Protein AF-A0A0E0A5Z5-F1 (afdb_monomer_lite)

Radius of gyration: 14.71 Å; chains: 1; bounding box: 34×23×38 Å

InterPro domains:
  IPR023213 Chloramphenicol acetyltransferase-like domain superfamily [G3DSA:3.30.559.10] (1-64)

pLDDT: mean 90.13, std 5.79, range [60.56, 97.62]

Sequence (66 aa):
MSLADADFGWGSPAFMGPAIMYYSGFVYVMNAPGKDGAVALALSLEPESMPEFRKVFAEEVARLGL

Foldseek 3Di:
DDLQQDDPPPGGDQDDDDPDDPDADDKDWAAHRPDPPDIDIDHHHDPVCVVVCVVVVVVVCVVVVD

Organism: NCBI:txid40148

Secondary structure (DSSP, 8-state):
--GGG--SSS-S-S----S---SSSEEEEEEPTT-TT-EEEEEE--TTTHHHHHHHHHHHHHHHT-

Structure (mmCIF, N/CA/C/O backbone):
data_AF-A0A0E0A5Z5-F1
#
_entry.id   AF-A0A0E0A5Z5-F1
#
loop_
_atom_site.group_PDB
_atom_site.id
_atom_site.type_symbol
_atom_site.label_atom_id
_atom_site.label_alt_id
_atom_site.label_comp_id
_atom_site.label_asym_id
_atom_site.label_entity_id
_atom_site.label_seq_id
_atom_site.pdbx_PDB_ins_code
_atom_site.Cartn_x
_atom_site.Cartn_y
_atom_site.Cartn_z
_atom_site.occupancy
_atom_site.B_iso_or_equiv
_atom_site.auth_seq_id
_atom_site.auth_comp_id
_atom_site.auth_asym_id
_atom_site.auth_atom_id
_atom_site.pdbx_PDB_model_num
ATOM 1 N N . MET A 1 1 ? -0.148 5.105 -19.282 1.00 60.56 1 MET A N 1
ATOM 2 C CA . MET A 1 1 ? 0.890 4.149 -18.852 1.00 60.56 1 MET A CA 1
ATOM 3 C C . MET A 1 1 ? 1.020 4.311 -17.352 1.00 60.56 1 MET A C 1
ATOM 5 O O . MET A 1 1 ? 1.276 5.431 -16.920 1.00 60.56 1 MET A O 1
ATOM 9 N N . SER A 1 2 ? 0.676 3.287 -16.570 1.00 79.25 2 SER A N 1
ATOM 10 C CA . SER A 1 2 ? 0.774 3.366 -15.111 1.00 79.25 2 SER A CA 1
ATOM 11 C C . SER A 1 2 ? 2.241 3.292 -14.696 1.00 79.25 2 SER A C 1
ATOM 13 O O . SER A 1 2 ? 3.048 2.663 -15.375 1.00 79.25 2 SER A O 1
ATOM 15 N N . LEU A 1 3 ? 2.588 3.876 -13.549 1.00 83.44 3 LEU A N 1
ATOM 16 C CA . LEU A 1 3 ? 3.889 3.630 -12.917 1.00 83.44 3 LEU A CA 1
ATOM 17 C C . LEU A 1 3 ? 4.089 2.141 -12.574 1.00 83.44 3 LEU A C 1
ATOM 19 O O . LEU A 1 3 ? 5.222 1.679 -12.496 1.00 83.44 3 LEU A O 1
ATOM 23 N N . ALA A 1 4 ? 2.996 1.387 -12.417 1.00 83.50 4 ALA A N 1
ATOM 24 C CA . ALA A 1 4 ? 3.025 -0.061 -12.226 1.00 83.50 4 ALA A CA 1
ATOM 25 C C . ALA A 1 4 ? 3.438 -0.844 -13.489 1.00 83.50 4 ALA A C 1
ATOM 27 O O . ALA A 1 4 ? 3.814 -2.002 -13.370 1.00 83.50 4 ALA A O 1
ATOM 28 N N . ASP A 1 5 ? 3.417 -0.219 -14.671 1.00 87.44 5 ASP A N 1
ATOM 29 C CA . ASP A 1 5 ? 3.778 -0.860 -15.945 1.00 87.44 5 ASP A CA 1
ATOM 30 C C . ASP A 1 5 ? 5.212 -0.508 -16.383 1.00 87.44 5 ASP A C 1
ATOM 32 O O . ASP A 1 5 ? 5.624 -0.834 -17.495 1.00 87.44 5 ASP A O 1
ATOM 36 N N . ALA A 1 6 ? 5.967 0.213 -15.547 1.00 91.12 6 ALA A N 1
ATOM 37 C CA . ALA A 1 6 ? 7.300 0.696 -15.886 1.00 91.12 6 ALA A CA 1
ATOM 38 C C . ALA A 1 6 ? 8.312 -0.462 -15.961 1.00 91.12 6 ALA A C 1
ATOM 40 O O . ALA A 1 6 ? 8.815 -0.924 -14.939 1.00 91.12 6 ALA A O 1
ATOM 41 N N . ASP A 1 7 ? 8.619 -0.908 -17.178 1.00 93.19 7 ASP A N 1
ATOM 42 C CA . ASP A 1 7 ? 9.615 -1.943 -17.458 1.00 93.19 7 ASP A CA 1
ATOM 43 C C . ASP A 1 7 ? 10.898 -1.320 -18.029 1.00 93.19 7 ASP A C 1
ATOM 45 O O . ASP A 1 7 ? 10.894 -0.702 -19.095 1.00 93.19 7 ASP A O 1
ATOM 49 N N . PHE A 1 8 ? 12.006 -1.489 -17.306 1.00 94.38 8 PHE A N 1
ATOM 50 C CA . PHE A 1 8 ? 13.335 -0.998 -17.689 1.00 94.38 8 PHE A CA 1
ATOM 51 C C . PHE A 1 8 ? 14.189 -2.057 -18.414 1.00 94.38 8 PHE A C 1
ATOM 53 O O . PHE A 1 8 ? 15.375 -1.828 -18.647 1.00 94.38 8 PHE A O 1
ATOM 60 N N . GLY A 1 9 ? 13.607 -3.208 -18.766 1.00 96.88 9 GLY A N 1
ATOM 61 C CA . GLY A 1 9 ? 14.268 -4.337 -19.428 1.00 96.88 9 GLY A CA 1
ATOM 62 C C . GLY A 1 9 ? 14.307 -5.629 -18.602 1.00 96.88 9 GLY A C 1
ATOM 63 O O . GLY A 1 9 ? 14.890 -6.613 -19.055 1.00 96.88 9 GLY A O 1
ATOM 64 N N . TRP A 1 10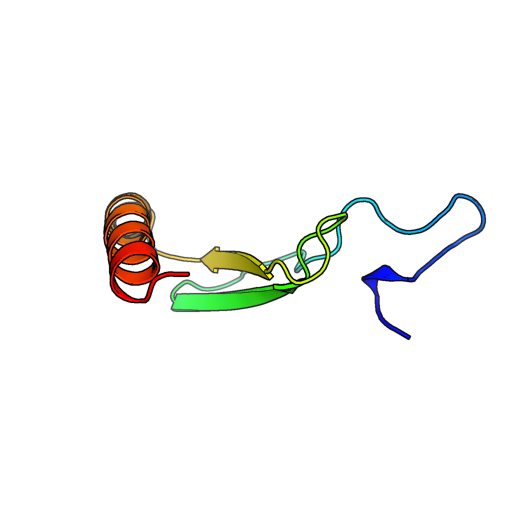 ? 13.699 -5.642 -17.410 1.00 95.75 10 TRP A N 1
ATOM 65 C CA . TRP A 1 10 ? 13.679 -6.792 -16.488 1.00 95.75 10 TRP A CA 1
ATOM 66 C C . TRP A 1 10 ? 12.273 -7.154 -15.992 1.00 95.75 10 TRP A C 1
ATOM 68 O O . TRP A 1 10 ? 12.135 -7.964 -15.075 1.00 95.75 10 TRP A O 1
ATOM 78 N N . GLY A 1 11 ? 11.237 -6.576 -16.594 1.00 92.25 11 GLY A N 1
ATOM 79 C CA . GLY A 1 11 ? 9.855 -6.702 -16.157 1.00 92.25 11 GLY A CA 1
ATOM 80 C C . GLY A 1 11 ? 9.392 -5.524 -15.301 1.00 92.25 11 GLY A C 1
ATOM 81 O O . GLY A 1 11 ? 10.167 -4.659 -14.885 1.00 92.25 11 GLY A O 1
ATOM 82 N N . SER A 1 12 ? 8.084 -5.496 -15.056 1.00 90.25 12 SER A N 1
ATOM 83 C CA . SER A 1 12 ? 7.409 -4.463 -14.269 1.00 90.25 12 SER A CA 1
ATOM 84 C C . SER A 1 12 ? 7.748 -4.536 -12.770 1.00 90.25 12 SER A C 1
ATOM 86 O O . SER A 1 12 ? 8.166 -5.589 -12.275 1.00 90.25 12 SER A O 1
ATOM 88 N N . PRO A 1 13 ? 7.544 -3.449 -12.002 1.00 90.69 13 PRO A N 1
ATOM 89 C CA . PRO A 1 13 ? 7.877 -3.417 -10.584 1.00 90.69 13 PRO A CA 1
ATOM 90 C C . PRO A 1 13 ? 7.014 -4.389 -9.776 1.00 90.69 13 PRO A C 1
ATOM 92 O O . PRO A 1 13 ? 5.800 -4.463 -9.955 1.00 90.69 13 PRO A O 1
ATOM 95 N N . ALA A 1 14 ? 7.622 -5.069 -8.802 1.00 89.81 14 ALA A N 1
ATOM 96 C CA . ALA A 1 14 ? 6.885 -5.925 -7.869 1.00 89.81 14 ALA A CA 1
ATOM 97 C C . ALA A 1 14 ? 5.947 -5.129 -6.937 1.00 89.81 14 ALA A C 1
ATOM 99 O O . ALA A 1 14 ? 4.959 -5.664 -6.442 1.00 89.81 14 ALA A O 1
ATOM 100 N N . PHE A 1 15 ? 6.261 -3.858 -6.677 1.00 88.50 15 PHE A N 1
ATOM 101 C CA . PHE A 1 15 ? 5.441 -2.925 -5.909 1.00 88.50 15 PHE A CA 1
ATOM 102 C C . PHE A 1 15 ? 5.738 -1.494 -6.360 1.00 88.50 15 PHE A C 1
ATOM 104 O O . PHE A 1 15 ? 6.887 -1.160 -6.646 1.00 88.50 15 PHE A O 1
ATOM 111 N N . MET A 1 16 ? 4.709 -0.646 -6.384 1.00 89.50 16 MET A N 1
ATOM 112 C CA . MET A 1 16 ? 4.837 0.785 -6.640 1.00 89.50 16 MET A CA 1
ATOM 113 C C . MET A 1 16 ? 3.946 1.549 -5.661 1.00 89.50 16 MET A C 1
ATOM 115 O O . MET A 1 16 ? 2.764 1.236 -5.530 1.00 89.50 16 MET A O 1
ATOM 119 N N . GLY A 1 17 ? 4.503 2.548 -4.977 1.00 89.88 17 GLY A N 1
ATOM 120 C CA . GLY A 1 17 ? 3.781 3.315 -3.965 1.00 89.88 17 GLY A CA 1
ATOM 121 C C . GLY A 1 17 ? 4.524 4.576 -3.522 1.00 89.88 17 GLY A C 1
ATOM 122 O O . GLY A 1 17 ? 5.634 4.838 -3.995 1.00 89.88 17 GLY A O 1
ATOM 123 N N . PRO A 1 18 ? 3.916 5.386 -2.639 1.00 90.62 18 PRO A N 1
ATOM 124 C CA . PRO A 1 18 ? 4.524 6.613 -2.139 1.00 90.62 18 PRO A CA 1
ATOM 125 C C . PRO A 1 18 ? 5.802 6.308 -1.347 1.00 90.62 18 PRO A C 1
ATOM 127 O O . PRO A 1 18 ? 5.817 5.429 -0.490 1.00 90.62 18 PRO A O 1
ATOM 130 N N . ALA A 1 19 ? 6.871 7.064 -1.613 1.00 90.12 19 ALA A N 1
ATOM 131 C CA . ALA A 1 19 ? 8.144 6.910 -0.905 1.00 90.12 19 ALA A CA 1
ATOM 132 C C . ALA A 1 19 ? 8.145 7.575 0.484 1.00 90.12 19 ALA A C 1
ATOM 134 O O . ALA A 1 19 ? 8.878 7.145 1.370 1.00 90.12 19 ALA A O 1
ATOM 135 N N . ILE A 1 20 ? 7.357 8.642 0.668 1.00 89.94 20 ILE A N 1
ATOM 136 C CA . ILE A 1 20 ? 7.319 9.427 1.907 1.00 89.94 20 ILE A CA 1
ATOM 137 C C . ILE A 1 20 ? 5.876 9.791 2.245 1.00 89.94 20 ILE A C 1
ATOM 139 O O . ILE A 1 20 ? 5.095 10.156 1.367 1.00 89.94 20 ILE A O 1
ATOM 143 N N . MET A 1 21 ? 5.551 9.736 3.537 1.00 89.56 21 MET A N 1
ATOM 144 C CA . MET A 1 21 ? 4.268 10.149 4.098 1.00 89.56 21 MET A CA 1
ATOM 145 C C . MET A 1 21 ? 4.533 11.143 5.241 1.00 89.56 21 MET A C 1
ATOM 147 O O . MET A 1 21 ? 4.703 10.754 6.388 1.00 89.56 21 MET A O 1
ATOM 151 N N . TYR A 1 22 ? 4.639 12.434 4.897 1.00 84.38 22 TYR A N 1
ATOM 152 C CA . TYR A 1 22 ? 5.150 13.486 5.795 1.00 84.38 22 TYR A CA 1
ATOM 153 C C . TYR A 1 22 ? 4.261 13.825 6.997 1.00 84.38 22 TYR A C 1
ATOM 155 O O . TYR A 1 22 ? 4.774 14.290 8.012 1.00 84.38 22 TYR A O 1
ATOM 163 N N . TYR A 1 23 ? 2.950 13.627 6.888 1.00 84.62 23 TYR A N 1
ATOM 164 C CA . TYR A 1 23 ? 1.991 13.973 7.938 1.00 84.62 23 TYR A CA 1
ATOM 165 C C . TYR A 1 23 ? 1.102 12.770 8.275 1.00 84.62 23 TYR A C 1
ATOM 167 O O . TYR A 1 23 ? 1.092 11.764 7.566 1.00 84.62 23 TYR A O 1
ATOM 175 N N . SER A 1 24 ? 0.385 12.856 9.387 1.00 89.69 24 SER A N 1
ATOM 176 C CA . SER A 1 24 ? -0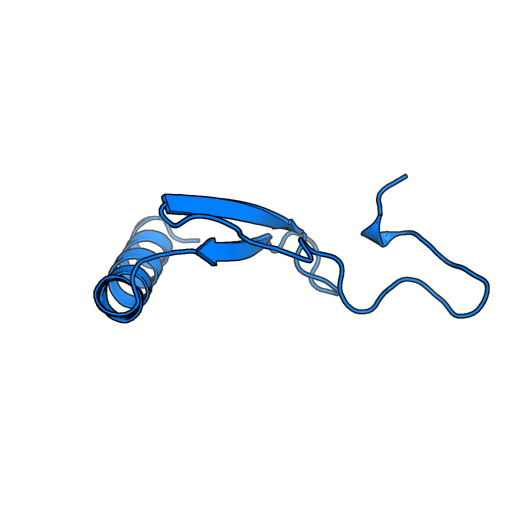.690 11.923 9.725 1.00 89.69 24 SER A CA 1
ATOM 177 C C . SER A 1 24 ? -1.996 12.358 9.045 1.00 89.69 24 SER A C 1
ATOM 179 O O . SER A 1 24 ? -2.144 13.523 8.671 1.00 89.69 24 SER A O 1
ATOM 181 N N . GLY A 1 25 ? -2.942 11.434 8.882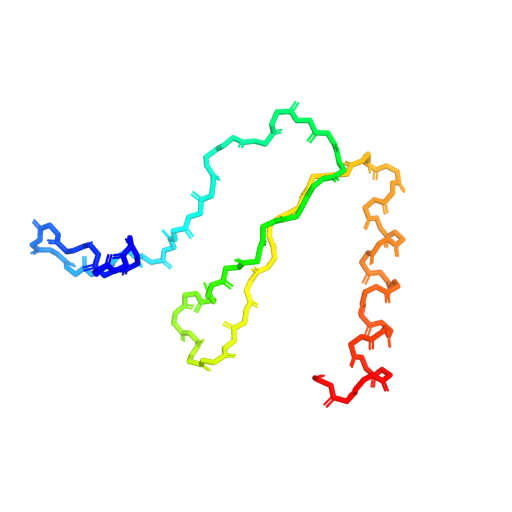 1.00 87.69 25 GLY A N 1
ATOM 182 C CA . GLY A 1 25 ? -4.316 11.734 8.473 1.00 87.69 25 GLY A CA 1
ATOM 183 C C . GLY A 1 25 ? -4.607 11.614 6.977 1.00 87.69 25 GLY A C 1
ATOM 184 O O . GLY A 1 25 ? -5.612 12.150 6.516 1.00 87.69 25 GLY A O 1
ATOM 185 N N . PHE A 1 26 ? -3.768 10.920 6.203 1.00 88.06 26 PHE A N 1
ATOM 186 C CA . PHE A 1 26 ? -4.049 10.652 4.788 1.00 88.06 26 PHE A CA 1
ATOM 187 C C . PHE A 1 26 ? -3.865 9.187 4.402 1.00 88.06 26 PHE A C 1
ATOM 189 O O . PHE A 1 26 ? -3.103 8.434 5.015 1.00 88.06 26 PHE A O 1
ATOM 196 N N . VAL A 1 27 ? -4.573 8.811 3.336 1.00 90.38 27 VAL A N 1
ATOM 197 C CA . VAL A 1 27 ? -4.589 7.475 2.745 1.00 90.38 27 VAL A CA 1
ATOM 198 C C . VAL A 1 27 ? -4.390 7.566 1.235 1.00 90.38 27 VAL A C 1
ATOM 200 O O . VAL A 1 27 ? -5.007 8.384 0.555 1.00 90.38 27 VAL A O 1
ATOM 203 N N . TYR A 1 28 ? -3.540 6.694 0.710 1.00 91.19 28 TYR A N 1
ATOM 204 C CA . TYR A 1 28 ? -3.413 6.405 -0.708 1.00 91.19 28 TYR A CA 1
ATOM 205 C C . TYR A 1 28 ? -4.150 5.109 -1.014 1.00 91.19 28 TYR A C 1
ATOM 207 O O . TYR A 1 28 ? -3.880 4.078 -0.396 1.00 91.19 28 TYR A O 1
ATOM 215 N N . VAL A 1 29 ? -5.047 5.167 -1.994 1.00 90.94 29 VAL A N 1
ATOM 216 C CA . VAL A 1 29 ? -5.679 3.990 -2.592 1.00 90.94 29 VAL A CA 1
ATOM 217 C C . VAL A 1 29 ? -4.922 3.665 -3.870 1.00 90.94 29 VAL A C 1
ATOM 219 O O . VAL A 1 29 ? -4.796 4.511 -4.754 1.00 90.94 29 VAL A O 1
ATOM 222 N N . MET A 1 30 ? -4.383 2.456 -3.951 1.00 89.94 30 MET A N 1
ATOM 223 C CA . MET A 1 30 ? -3.540 2.007 -5.056 1.00 89.94 30 MET A CA 1
ATOM 224 C C . MET A 1 30 ? -4.030 0.656 -5.560 1.00 89.94 30 MET A C 1
ATOM 226 O O . MET A 1 30 ? -4.664 -0.090 -4.819 1.00 89.94 30 MET A O 1
ATOM 230 N N . ASN A 1 31 ? -3.694 0.305 -6.798 1.00 88.25 31 ASN A N 1
ATOM 231 C CA . ASN A 1 31 ? -3.884 -1.065 -7.266 1.00 88.25 31 ASN A CA 1
ATOM 232 C C . ASN A 1 31 ? -2.933 -1.995 -6.505 1.00 88.25 31 ASN A C 1
ATOM 234 O O . ASN A 1 31 ? -1.758 -1.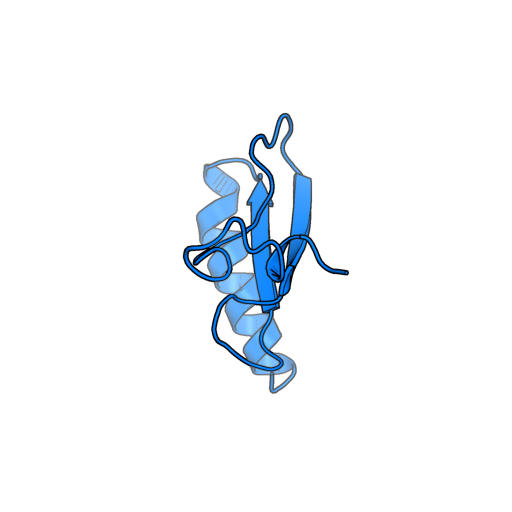669 -6.318 1.00 88.25 31 ASN A O 1
ATOM 238 N N . ALA A 1 32 ? -3.434 -3.144 -6.062 1.00 88.19 32 ALA A N 1
ATOM 239 C CA . ALA A 1 32 ? -2.612 -4.140 -5.395 1.00 88.19 32 ALA A CA 1
ATOM 240 C C . ALA A 1 32 ? -1.711 -4.849 -6.426 1.00 88.19 32 ALA A C 1
ATOM 242 O O . ALA A 1 32 ? -2.224 -5.431 -7.386 1.00 88.19 32 ALA A O 1
ATOM 243 N N . PRO A 1 33 ? -0.379 -4.849 -6.244 1.00 84.12 33 PRO A N 1
ATOM 244 C CA . PRO A 1 33 ? 0.514 -5.522 -7.179 1.00 84.12 33 PRO A CA 1
ATOM 245 C C . PRO A 1 33 ? 0.219 -7.020 -7.273 1.00 84.12 33 PRO A C 1
ATOM 247 O O . PRO A 1 33 ? 0.069 -7.700 -6.255 1.00 84.12 33 PRO A O 1
ATOM 250 N N . GLY A 1 34 ? 0.131 -7.528 -8.504 1.00 83.62 34 GLY A N 1
ATOM 251 C CA . GLY A 1 34 ? -0.104 -8.947 -8.782 1.00 83.62 34 GLY A CA 1
ATOM 252 C C . GLY A 1 34 ? -1.489 -9.470 -8.382 1.00 83.62 34 GLY A C 1
ATOM 253 O O . GLY A 1 34 ? -1.671 -10.684 -8.320 1.00 83.62 34 GLY A O 1
ATOM 254 N N . LYS A 1 35 ? -2.454 -8.591 -8.078 1.00 83.94 35 LYS A N 1
ATOM 255 C CA . LYS A 1 35 ? -3.826 -8.976 -7.723 1.00 83.94 35 LYS A CA 1
ATOM 256 C C . LYS A 1 35 ? -4.834 -8.150 -8.518 1.00 83.94 35 LYS A C 1
ATOM 258 O O . LYS A 1 35 ? -5.174 -7.033 -8.130 1.00 83.94 35 LYS A O 1
ATOM 263 N N . ASP A 1 36 ? -5.319 -8.720 -9.615 1.00 85.25 36 ASP A N 1
ATOM 264 C CA . ASP A 1 36 ? -6.283 -8.057 -10.493 1.00 85.25 36 ASP A CA 1
ATOM 265 C C . ASP A 1 36 ? -7.547 -7.645 -9.732 1.00 85.25 36 ASP A C 1
ATOM 267 O O . ASP A 1 36 ? -8.146 -8.433 -9.000 1.00 85.25 36 ASP A O 1
ATOM 271 N N . GLY A 1 37 ? -7.937 -6.380 -9.893 1.00 84.19 37 GLY A N 1
ATOM 272 C CA . GLY A 1 37 ? -9.120 -5.804 -9.250 1.00 84.19 37 GLY A CA 1
ATOM 273 C C . GLY A 1 37 ? -8.996 -5.558 -7.742 1.00 84.19 37 GLY A C 1
ATOM 274 O O . GLY A 1 37 ? -9.913 -4.982 -7.161 1.00 84.19 37 GLY A O 1
ATOM 275 N N . ALA A 1 38 ? -7.889 -5.941 -7.101 1.00 88.12 38 ALA A N 1
ATOM 276 C CA . ALA A 1 38 ? -7.668 -5.670 -5.686 1.00 88.12 38 ALA A CA 1
ATOM 277 C C . ALA A 1 38 ? -6.998 -4.307 -5.467 1.00 88.12 38 ALA A C 1
ATOM 279 O O . ALA A 1 38 ? -6.212 -3.824 -6.286 1.00 88.12 38 ALA A O 1
A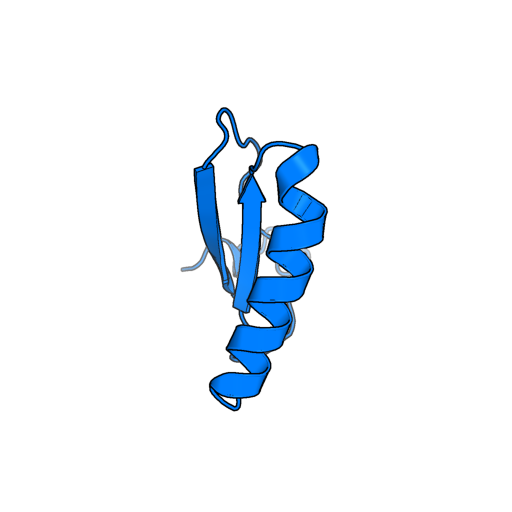TOM 280 N N . VAL A 1 39 ? -7.276 -3.710 -4.308 1.00 89.31 39 VAL A N 1
ATOM 281 C CA . VAL A 1 39 ? -6.694 -2.433 -3.882 1.00 89.31 39 VAL A CA 1
ATOM 282 C C . VAL A 1 39 ? -5.759 -2.617 -2.692 1.00 89.31 39 VAL A C 1
ATOM 284 O O . VAL A 1 39 ? -5.972 -3.467 -1.827 1.00 89.31 39 VAL A O 1
ATOM 287 N N . ALA A 1 40 ? -4.712 -1.803 -2.645 1.00 90.06 40 ALA A N 1
ATOM 288 C CA . ALA A 1 40 ? -3.814 -1.647 -1.515 1.00 90.06 40 ALA A CA 1
ATOM 289 C C . ALA A 1 40 ? -3.993 -0.246 -0.920 1.00 90.06 40 ALA A C 1
ATOM 291 O O . ALA A 1 40 ? -4.060 0.744 -1.651 1.00 90.06 40 ALA A O 1
ATOM 292 N N . LEU A 1 41 ? -4.047 -0.170 0.410 1.00 91.25 41 LEU A N 1
ATOM 293 C CA . LEU A 1 41 ? -4.080 1.090 1.143 1.00 91.25 41 LEU A CA 1
ATOM 294 C C . LEU A 1 41 ? -2.716 1.347 1.780 1.00 91.25 41 LEU A C 1
ATOM 296 O O . LEU A 1 41 ? -2.222 0.515 2.538 1.00 91.25 41 LEU A O 1
ATOM 300 N N . ALA A 1 42 ? -2.131 2.508 1.499 1.00 92.44 42 ALA A N 1
ATOM 301 C CA . ALA A 1 42 ? -1.001 3.037 2.257 1.00 92.44 42 ALA A CA 1
ATOM 302 C C . ALA A 1 42 ? -1.488 4.253 3.045 1.00 92.44 42 ALA A C 1
ATOM 304 O O . ALA A 1 42 ? -1.991 5.205 2.455 1.00 92.44 42 ALA A O 1
ATOM 305 N N . LEU A 1 43 ? -1.381 4.224 4.371 1.00 93.12 43 LEU A N 1
ATOM 306 C CA . LEU A 1 43 ? -1.931 5.262 5.246 1.00 93.12 43 LEU A CA 1
ATOM 307 C C . LEU A 1 43 ? -0.970 5.628 6.374 1.00 93.12 43 LEU A C 1
ATOM 309 O O . LEU A 1 43 ? -0.146 4.816 6.789 1.00 93.12 43 LEU A O 1
ATOM 313 N N . SER A 1 44 ? -1.068 6.878 6.820 1.00 93.75 44 SER A N 1
ATOM 314 C CA . SER A 1 44 ? -0.283 7.442 7.916 1.00 93.75 44 SER A CA 1
ATOM 315 C C . SER A 1 44 ? -1.264 7.940 8.960 1.00 93.75 44 SER A C 1
ATOM 317 O O . SER A 1 44 ? -2.148 8.735 8.644 1.00 93.75 44 SER A O 1
ATOM 319 N N . LEU A 1 45 ? -1.125 7.429 10.176 1.00 93.12 45 LEU A N 1
ATOM 320 C CA . LEU A 1 45 ? -1.939 7.749 11.341 1.00 93.12 45 LEU A CA 1
ATOM 321 C C . LEU A 1 45 ? -1.025 7.804 12.564 1.00 93.12 45 LEU A C 1
ATOM 323 O O . LEU A 1 45 ? 0.076 7.245 12.545 1.00 93.12 45 LEU A O 1
ATOM 327 N N . GLU A 1 46 ? -1.502 8.421 13.640 1.00 92.88 46 GLU A N 1
ATOM 328 C CA . GLU A 1 46 ? -0.845 8.346 14.940 1.00 92.88 46 GLU A CA 1
ATOM 329 C C . GLU A 1 46 ? -0.691 6.867 15.355 1.00 92.88 46 GLU A C 1
ATOM 331 O O . GLU A 1 46 ? -1.615 6.069 15.137 1.00 92.88 46 GLU A O 1
ATOM 336 N N . PRO A 1 47 ? 0.454 6.462 15.940 1.00 92.69 47 PRO A N 1
ATOM 337 C CA . PRO A 1 47 ? 0.699 5.070 16.325 1.00 92.69 47 PRO A CA 1
ATOM 338 C C . PRO A 1 47 ? -0.401 4.469 17.206 1.00 92.69 47 PRO A C 1
ATOM 340 O O . PRO A 1 47 ? -0.716 3.287 17.084 1.00 92.69 47 PRO A O 1
ATOM 343 N N . GLU A 1 48 ? -1.014 5.286 18.059 1.00 94.94 48 GLU A N 1
ATOM 344 C CA . GLU A 1 48 ? -2.095 4.900 18.962 1.00 94.94 48 GLU A CA 1
ATOM 345 C C . GLU A 1 48 ? -3.407 4.620 18.210 1.00 94.94 48 GLU A C 1
ATOM 347 O O . GLU A 1 48 ? -4.198 3.778 18.634 1.00 94.94 48 GLU A O 1
ATOM 352 N N . SER A 1 49 ? -3.617 5.281 17.069 1.00 94.06 49 SER A N 1
ATOM 353 C CA . SER A 1 49 ? -4.803 5.139 16.216 1.00 94.06 49 SER A CA 1
ATOM 354 C C . SER A 1 49 ? -4.732 3.906 15.304 1.00 94.06 49 SER A C 1
ATOM 356 O O . SER A 1 49 ? -5.765 3.336 14.949 1.00 94.06 49 SER A O 1
ATOM 358 N N . MET A 1 50 ? -3.526 3.466 14.921 1.00 93.12 50 MET A N 1
ATOM 359 C CA . MET A 1 50 ? -3.311 2.376 13.952 1.00 93.12 50 MET A CA 1
ATOM 360 C C . MET A 1 50 ? -4.013 1.046 14.304 1.00 93.12 50 MET A C 1
ATOM 362 O O . MET A 1 50 ? -4.652 0.464 13.418 1.00 93.12 50 MET A O 1
ATOM 366 N N . PRO A 1 51 ? -3.939 0.523 15.548 1.00 95.69 51 PRO A N 1
ATOM 367 C CA . PRO A 1 51 ? -4.590 -0.740 15.893 1.00 95.69 51 PRO A CA 1
ATOM 368 C C . PRO A 1 51 ? -6.113 -0.674 15.781 1.00 95.69 51 PRO A C 1
ATOM 370 O O . PRO A 1 51 ? -6.730 -1.625 15.301 1.00 95.69 51 PRO A O 1
ATOM 373 N N . GLU A 1 52 ? -6.710 0.441 16.202 1.00 96.19 52 GLU A N 1
ATOM 374 C CA . GLU A 1 52 ? -8.161 0.615 16.184 1.00 96.19 52 GLU A CA 1
ATOM 375 C C . GLU A 1 52 ? -8.671 0.831 14.761 1.00 96.19 52 GLU A C 1
ATOM 377 O O . GLU A 1 52 ? -9.638 0.193 14.349 1.00 96.19 52 GLU A O 1
ATOM 382 N N . PHE A 1 53 ? -7.941 1.614 13.960 1.00 94.50 53 PHE A N 1
ATOM 383 C CA . PHE A 1 53 ? -8.215 1.760 12.535 1.00 94.50 53 PHE A CA 1
ATOM 384 C C . PHE A 1 53 ? -8.253 0.401 11.827 1.00 94.50 53 PHE A C 1
ATOM 386 O O . PHE A 1 53 ? -9.179 0.130 11.068 1.00 94.50 53 PHE A O 1
ATOM 393 N N . ARG A 1 54 ? -7.286 -0.487 12.100 1.00 93.94 54 ARG A N 1
ATOM 394 C CA . ARG A 1 54 ? -7.248 -1.820 11.480 1.00 93.94 54 ARG A CA 1
ATOM 395 C C . ARG A 1 54 ? -8.492 -2.651 11.800 1.00 93.94 54 ARG A C 1
ATOM 397 O O . ARG A 1 54 ? -8.963 -3.367 10.918 1.00 93.94 54 ARG A O 1
ATOM 404 N N . LYS A 1 55 ? -9.001 -2.580 13.034 1.00 96.88 55 LYS A N 1
ATOM 405 C CA . LYS A 1 55 ? -10.224 -3.292 13.438 1.00 96.88 55 LYS A CA 1
ATOM 406 C C . LYS A 1 55 ? -11.442 -2.720 12.725 1.00 96.88 55 LYS A C 1
ATOM 408 O O . LYS A 1 55 ? -12.101 -3.453 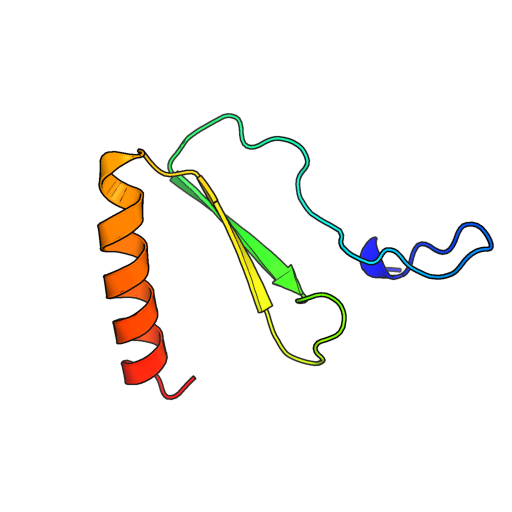11.996 1.00 96.88 55 LYS A O 1
ATOM 413 N N . VAL A 1 56 ? -11.668 -1.412 12.865 1.00 96.75 56 VAL A N 1
ATOM 414 C CA . VAL A 1 56 ? -12.825 -0.719 12.279 1.00 96.75 56 VAL A CA 1
ATOM 415 C C . VAL A 1 56 ? -12.846 -0.901 10.764 1.00 96.75 56 VAL A C 1
ATOM 417 O O . VAL A 1 56 ? -13.879 -1.225 10.194 1.00 96.75 56 VAL A O 1
ATOM 420 N N . PHE A 1 57 ? -11.698 -0.775 10.096 1.00 93.88 57 PHE A N 1
ATOM 421 C CA . PHE A 1 57 ? -11.614 -0.985 8.655 1.00 93.88 57 PHE A CA 1
ATOM 422 C C . PHE A 1 57 ? -12.005 -2.415 8.251 1.00 93.88 57 PHE A C 1
ATOM 424 O O . PHE A 1 57 ? -12.765 -2.593 7.304 1.00 93.88 57 PHE A O 1
ATOM 431 N N . ALA A 1 58 ? -11.524 -3.435 8.968 1.00 93.38 58 ALA A N 1
ATOM 432 C CA . ALA A 1 58 ? -11.876 -4.825 8.678 1.00 93.38 58 ALA A CA 1
ATOM 433 C C . ALA A 1 58 ? -13.370 -5.112 8.909 1.00 93.38 58 ALA A C 1
ATOM 435 O O . ALA A 1 58 ? -13.995 -5.799 8.102 1.00 93.38 58 ALA A O 1
ATOM 436 N N . GLU A 1 59 ? -13.947 -4.564 9.980 1.00 97.62 59 GLU A N 1
ATOM 437 C CA . GLU A 1 59 ? -15.377 -4.673 10.280 1.00 97.62 59 GLU A CA 1
ATOM 438 C C . GLU A 1 59 ? -16.233 -3.998 9.204 1.00 97.62 59 GLU A C 1
ATOM 440 O O . GLU A 1 59 ? -17.215 -4.578 8.742 1.00 97.62 59 GLU A O 1
ATOM 445 N N . GLU A 1 60 ? -15.837 -2.810 8.746 1.00 96.25 60 GLU A N 1
ATOM 446 C CA . GLU A 1 60 ? -16.550 -2.074 7.702 1.00 96.25 60 GLU A CA 1
ATOM 447 C C . GLU A 1 60 ? -16.472 -2.767 6.339 1.00 96.25 60 GLU A C 1
ATOM 449 O O . GLU A 1 60 ? -17.482 -2.855 5.641 1.00 96.25 60 GLU A O 1
ATOM 454 N N . VAL A 1 61 ? -15.314 -3.320 5.970 1.00 92.38 61 VAL A N 1
ATOM 455 C CA . VAL A 1 61 ? -15.168 -4.132 4.749 1.00 92.38 61 VAL A CA 1
ATOM 456 C C . VAL A 1 61 ? -16.102 -5.345 4.803 1.00 92.38 61 VAL A C 1
ATOM 458 O O . VAL A 1 61 ? -16.872 -5.564 3.867 1.00 92.38 61 VAL A O 1
ATOM 461 N N . ALA A 1 62 ? -16.130 -6.062 5.931 1.00 95.06 62 ALA A N 1
ATOM 462 C CA . ALA A 1 62 ? -17.036 -7.193 6.125 1.00 95.06 62 ALA A CA 1
ATOM 463 C C . ALA A 1 62 ? -18.516 -6.772 6.073 1.00 95.06 62 ALA A C 1
ATOM 465 O O . ALA A 1 62 ? -19.332 -7.448 5.446 1.00 95.06 62 ALA A O 1
ATOM 466 N N . ARG A 1 63 ? -18.869 -5.632 6.684 1.00 97.25 63 ARG A N 1
ATOM 467 C CA . ARG A 1 63 ? -20.226 -5.061 6.661 1.00 97.25 63 ARG A CA 1
ATOM 468 C C . ARG A 1 63 ? -20.678 -4.702 5.244 1.00 97.25 63 ARG A C 1
ATOM 470 O O . ARG A 1 63 ? -21.860 -4.839 4.932 1.00 97.25 63 ARG A O 1
ATOM 477 N N . LEU A 1 64 ? -19.761 -4.224 4.403 1.00 94.69 64 LEU A N 1
ATOM 478 C CA . LEU A 1 64 ? -20.018 -3.862 3.008 1.00 94.69 64 LEU A CA 1
ATOM 479 C C . LEU A 1 64 ? -20.032 -5.070 2.057 1.00 94.69 64 LEU A C 1
ATOM 481 O O . LEU A 1 64 ? -20.429 -4.912 0.904 1.00 94.69 64 LEU A O 1
ATOM 485 N N . GLY A 1 65 ? -19.647 -6.261 2.527 1.00 89.75 65 GLY A N 1
ATOM 486 C CA . GLY A 1 65 ? -19.581 -7.475 1.709 1.00 89.75 65 GLY A CA 1
ATOM 487 C C . GLY A 1 65 ? -18.469 -7.439 0.658 1.00 89.75 65 GLY A C 1
ATOM 488 O O . GLY A 1 65 ? -18.627 -8.044 -0.404 1.00 89.75 65 GLY A O 1
ATOM 489 N N . LEU A 1 66 ? -17.396 -6.693 0.942 1.00 74.62 66 LEU A N 1
ATOM 490 C CA . LEU A 1 66 ? -16.194 -6.575 0.112 1.00 74.62 66 LEU A CA 1
ATOM 491 C C . LEU A 1 66 ? -15.141 -7.629 0.480 1.00 74.62 66 LEU A C 1
ATOM 493 O O . LEU A 1 66 ? -15.068 -8.016 1.669 1.00 74.62 66 LEU A O 1
#